Protein AF-A0A497J507-F1 (afdb_monomer_lite)

Secondary structure (DSSP, 8-state):
-HHHHHHHHHHHHHHHHHHHHHHHHHHTTS-HHHHHHHHHHHHHHHHHHHHHHHHHHHTT-HHHHHHHHHHHHHHHHHHHHHHHHHHHHHHHHHHHHHHHHHHHHHHHHHHHHHHHHHHHHHHHHTT--

Foldseek 3Di:
DVLVVLLVLLVVLQVQLVVLQVCLVVQCVDDLVSLVVSLVSLVSSLVSLVSSLVSCVVVVVPVSNVVSVVVNVVSVVSNVVSVVVNVVVVVVVVVVVVVVVVVVVVVVVVVVVVVVVVVVVVVVVVVVD

Radius of gyration: 29.6 Å; chains: 1; bounding box: 69×26×84 Å

Sequence (129 aa):
QEYKKDMKNADSFFSSGKEKYDEALKLTPLNIHYKIKAYVLTLSALRDFEKALTIYRYHHEEEKISQTEECISKAEKTREFLMKEIGIFFLGGSILLLAIALYLTNRLLGWRRDEHEHNLGNELILVED

pLDDT: mean 90.7, std 11.7, range [47.03, 98.44]

Structure (mmCIF, N/CA/C/O backbone):
data_AF-A0A497J507-F1
#
_entry.id   AF-A0A497J507-F1
#
loop_
_atom_site.group_PDB
_atom_site.id
_atom_site.type_symbol
_atom_site.label_atom_id
_atom_site.label_alt_id
_atom_site.label_comp_id
_atom_site.label_asym_id
_atom_site.label_entity_id
_atom_site.label_seq_id
_atom_site.pdbx_PDB_ins_code
_atom_site.Cartn_x
_atom_site.Cartn_y
_atom_site.Cartn_z
_atom_site.occupancy
_atom_site.B_iso_or_equiv
_atom_site.auth_seq_id
_atom_site.auth_comp_id
_atom_site.auth_asym_id
_atom_site.auth_atom_id
_atom_site.pdbx_PDB_model_num
ATOM 1 N N . GLN A 1 1 ? -16.192 10.825 29.000 1.00 71.25 1 GLN A N 1
ATOM 2 C CA . GLN A 1 1 ? -16.461 11.535 27.724 1.00 71.25 1 GLN A CA 1
ATOM 3 C C . GLN A 1 1 ? -15.259 11.462 26.786 1.00 71.25 1 GLN A C 1
ATOM 5 O O . GLN A 1 1 ? -15.464 11.282 25.594 1.00 71.25 1 GLN A O 1
ATOM 10 N N . GLU A 1 2 ? -14.040 11.515 27.325 1.00 83.62 2 GLU A N 1
ATOM 11 C CA . GLU A 1 2 ? -12.770 11.395 26.594 1.00 83.62 2 GLU A CA 1
ATOM 12 C C . GLU A 1 2 ? -12.630 10.084 25.801 1.00 83.62 2 GLU A C 1
ATOM 14 O O . GLU A 1 2 ? -12.518 10.145 24.584 1.00 83.62 2 GLU A O 1
ATOM 19 N N . TYR A 1 3 ? -12.856 8.920 26.428 1.00 88.50 3 TYR A N 1
ATOM 20 C CA . TYR A 1 3 ? -12.869 7.614 25.739 1.00 88.50 3 TYR A CA 1
ATOM 21 C C . TYR A 1 3 ? -13.728 7.591 24.456 1.00 88.50 3 TYR A C 1
ATOM 23 O O . TYR A 1 3 ? -13.279 7.162 23.399 1.00 88.50 3 TYR A O 1
ATOM 31 N N . LYS A 1 4 ? -14.967 8.110 24.509 1.00 90.06 4 LYS A N 1
ATOM 32 C CA . LYS A 1 4 ? -15.868 8.130 23.339 1.00 90.06 4 LYS A CA 1
ATOM 33 C C . LYS A 1 4 ? -15.336 9.014 22.207 1.00 90.06 4 LYS A C 1
ATOM 35 O O . LYS A 1 4 ? -15.580 8.722 21.040 1.00 90.06 4 LYS A O 1
ATOM 40 N N . LYS A 1 5 ? -14.654 10.110 22.547 1.00 91.81 5 LYS A N 1
ATOM 41 C CA . LYS A 1 5 ? -14.042 11.017 21.571 1.00 91.81 5 LYS A CA 1
ATOM 42 C C . LYS A 1 5 ? -12.821 10.359 20.927 1.00 91.81 5 LYS A C 1
ATOM 44 O O . LYS A 1 5 ? -12.703 10.398 19.707 1.00 91.81 5 LYS A O 1
ATOM 49 N N . ASP A 1 6 ? -11.976 9.721 21.727 1.00 92.44 6 ASP A N 1
ATOM 50 C CA . ASP A 1 6 ? -10.787 9.015 21.250 1.00 92.44 6 ASP A CA 1
ATOM 51 C C . ASP A 1 6 ? -11.152 7.849 20.339 1.00 92.44 6 ASP A C 1
ATOM 53 O O . ASP A 1 6 ? -10.604 7.744 19.246 1.00 92.44 6 ASP A O 1
ATOM 57 N N . MET A 1 7 ? -12.142 7.039 20.726 1.00 95.75 7 MET A N 1
ATOM 58 C CA . MET A 1 7 ? -12.632 5.949 19.881 1.00 95.75 7 MET A CA 1
ATOM 59 C C . MET A 1 7 ? -13.187 6.452 18.555 1.00 95.75 7 MET A C 1
ATOM 61 O O . MET A 1 7 ? -12.830 5.925 17.508 1.00 95.75 7 MET A O 1
ATOM 65 N N . LYS A 1 8 ? -13.975 7.533 18.566 1.00 95.75 8 LYS A N 1
ATOM 66 C CA . LYS A 1 8 ? -14.464 8.141 17.324 1.00 95.75 8 LYS A CA 1
ATOM 67 C C . LYS A 1 8 ? -13.314 8.615 16.427 1.00 95.75 8 LYS A C 1
ATOM 69 O O . LYS A 1 8 ? -13.388 8.470 15.208 1.00 95.75 8 LYS A O 1
ATOM 74 N N . ASN A 1 9 ? -12.258 9.180 17.012 1.00 95.88 9 ASN A N 1
ATOM 75 C CA . ASN A 1 9 ? -11.077 9.603 16.263 1.00 95.88 9 ASN A CA 1
ATOM 76 C C . ASN A 1 9 ? -10.313 8.400 15.693 1.00 95.88 9 ASN A C 1
ATOM 78 O O . ASN A 1 9 ? -9.925 8.430 14.529 1.00 95.88 9 ASN A O 1
ATOM 82 N N . ALA A 1 10 ? -10.129 7.341 16.482 1.00 96.31 10 ALA A N 1
ATOM 83 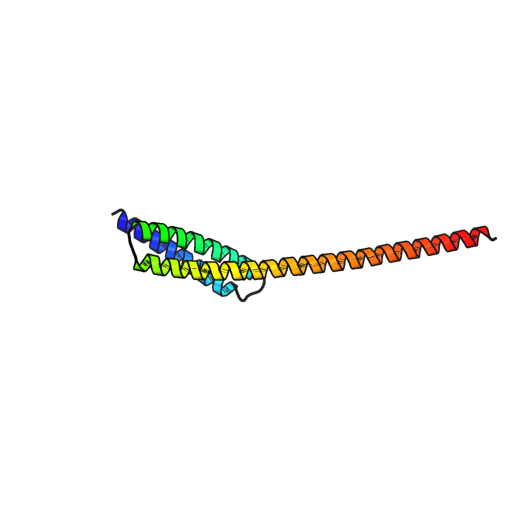C CA . ALA A 1 10 ? -9.458 6.117 16.057 1.00 96.31 10 ALA A CA 1
ATOM 84 C C . ALA A 1 10 ? -10.213 5.420 14.918 1.00 96.31 10 ALA A C 1
ATOM 86 O O . ALA A 1 10 ? -9.614 5.125 13.886 1.00 96.31 10 ALA A O 1
ATOM 87 N N . ASP A 1 11 ? -11.534 5.275 15.048 1.00 97.56 11 ASP A N 1
ATOM 88 C CA . ASP A 1 11 ? -12.402 4.705 14.012 1.00 97.56 11 ASP A CA 1
ATOM 89 C C . ASP A 1 11 ? -12.360 5.554 12.729 1.00 97.56 11 ASP A C 1
ATOM 91 O O . ASP A 1 11 ? -12.340 5.023 11.614 1.00 97.56 11 ASP A O 1
ATOM 95 N N . SER A 1 12 ? -12.286 6.884 12.869 1.00 98.06 12 SER A N 1
ATOM 96 C CA . SER A 1 12 ? -12.124 7.804 11.739 1.00 98.06 12 SER A CA 1
ATOM 97 C C . SER A 1 12 ? -10.771 7.636 11.048 1.00 98.06 12 SER A C 1
ATOM 99 O O . SER A 1 12 ? -10.723 7.623 9.817 1.00 98.06 12 SER A O 1
ATOM 101 N N . PHE A 1 13 ? -9.674 7.515 11.802 1.00 98.00 13 PHE A N 1
ATOM 102 C CA . PHE A 1 13 ? -8.351 7.264 11.230 1.00 98.00 13 PHE A CA 1
ATOM 103 C C . PHE A 1 13 ? -8.302 5.904 10.538 1.00 98.00 13 PHE A C 1
ATOM 105 O O . PHE A 1 13 ? -7.857 5.825 9.396 1.00 98.00 13 PHE A O 1
ATOM 112 N N . PHE A 1 14 ? -8.834 4.861 11.172 1.00 98.19 14 PHE A N 1
ATOM 113 C CA . PHE A 1 14 ? -8.894 3.523 10.597 1.00 98.19 14 PHE A CA 1
ATOM 114 C C . PHE A 1 14 ? -9.683 3.507 9.282 1.00 98.19 14 PHE A C 1
ATOM 116 O O . PHE A 1 14 ? -9.190 3.022 8.265 1.00 98.19 14 PHE A O 1
ATOM 123 N N . SER A 1 15 ? -10.875 4.108 9.271 1.00 98.12 15 SER A N 1
ATOM 124 C CA . SER A 1 15 ? -11.714 4.192 8.069 1.00 98.12 15 SER A CA 1
ATOM 125 C C . SER A 1 15 ? -11.025 4.979 6.953 1.00 98.12 15 SER A C 1
ATOM 127 O O . SER A 1 15 ? -11.012 4.542 5.803 1.00 98.12 15 SER A O 1
ATOM 129 N N . SER A 1 16 ? -10.389 6.104 7.294 1.00 98.12 16 SER A N 1
ATOM 130 C CA . SER A 1 16 ? -9.658 6.925 6.325 1.00 98.12 16 SER A CA 1
ATOM 131 C C . SER A 1 16 ? -8.405 6.229 5.784 1.00 98.12 16 SER A C 1
ATOM 133 O O . SER A 1 16 ? -8.057 6.417 4.617 1.00 98.12 16 SER A O 1
ATOM 135 N N . GLY A 1 17 ? -7.718 5.429 6.604 1.00 97.62 17 GLY A N 1
ATOM 136 C CA . GLY A 1 17 ? -6.602 4.594 6.168 1.00 97.62 17 GLY A CA 1
ATOM 137 C C . GLY A 1 17 ? -7.066 3.499 5.210 1.00 97.62 17 GLY A C 1
ATOM 138 O O . GLY A 1 17 ? -6.479 3.317 4.144 1.00 97.62 17 GLY A O 1
ATOM 139 N N . LYS A 1 18 ? -8.182 2.839 5.536 1.00 98.25 18 LYS A N 1
ATOM 140 C CA . LYS A 1 18 ? -8.781 1.788 4.709 1.00 98.25 18 LYS A CA 1
ATOM 141 C C . LYS A 1 18 ? -9.210 2.300 3.338 1.00 98.25 18 LYS A C 1
ATOM 143 O O . LYS A 1 18 ? -8.843 1.696 2.341 1.00 98.25 18 LYS A O 1
ATOM 148 N N . GLU A 1 19 ? -9.890 3.442 3.272 1.00 98.38 19 GLU A N 1
ATOM 149 C CA . GLU A 1 19 ? -10.301 4.051 2.001 1.00 98.38 19 GLU A CA 1
ATOM 150 C C . GLU A 1 19 ? -9.101 4.338 1.083 1.00 98.38 19 GLU A C 1
ATOM 152 O O . GLU A 1 19 ? -9.112 3.975 -0.096 1.00 98.38 19 GLU A O 1
ATOM 157 N N . LYS A 1 20 ? -8.026 4.924 1.631 1.00 98.25 20 LYS A N 1
ATOM 158 C CA . LYS A 1 20 ? -6.795 5.194 0.869 1.00 98.25 20 LYS A CA 1
ATOM 159 C C . LYS A 1 20 ? -6.112 3.912 0.412 1.00 98.25 20 LYS A C 1
ATOM 161 O O . LYS A 1 20 ? -5.601 3.859 -0.705 1.00 98.25 20 LYS A O 1
ATOM 166 N N . TYR A 1 21 ? -6.084 2.891 1.266 1.00 98.38 21 TYR A N 1
ATOM 167 C CA . TYR A 1 21 ? -5.493 1.605 0.919 1.00 98.38 21 TYR A CA 1
ATOM 168 C C . TYR A 1 21 ? -6.301 0.884 -0.167 1.00 98.38 21 TYR A C 1
ATOM 170 O O . TYR A 1 21 ? -5.724 0.395 -1.137 1.00 98.38 21 TYR A O 1
ATOM 178 N N . ASP A 1 22 ? -7.629 0.904 -0.081 1.00 98.12 22 ASP A N 1
ATOM 179 C CA . ASP A 1 22 ? -8.514 0.343 -1.102 1.00 98.12 22 ASP A CA 1
ATOM 180 C C . ASP A 1 22 ? -8.364 1.086 -2.444 1.00 98.12 22 ASP A C 1
ATOM 182 O O . ASP A 1 22 ? -8.360 0.457 -3.507 1.00 98.12 22 ASP A O 1
ATOM 186 N N . GLU A 1 23 ? -8.187 2.414 -2.429 1.00 97.31 23 GLU A N 1
ATOM 187 C CA . GLU A 1 23 ? -7.831 3.174 -3.637 1.00 97.31 23 GLU A CA 1
ATOM 188 C C . GLU A 1 23 ? -6.456 2.745 -4.177 1.00 97.31 23 GLU A C 1
ATOM 190 O O . GLU A 1 23 ? -6.316 2.500 -5.377 1.00 97.31 23 GLU A O 1
ATOM 195 N N . ALA A 1 24 ? -5.450 2.578 -3.314 1.00 97.25 24 ALA A N 1
ATOM 196 C CA . ALA A 1 24 ? -4.120 2.127 -3.721 1.00 97.25 24 ALA A CA 1
ATOM 197 C C . ALA A 1 24 ? -4.149 0.742 -4.393 1.00 97.25 24 ALA A C 1
ATOM 199 O O . ALA A 1 24 ? -3.504 0.539 -5.427 1.00 97.25 24 ALA A O 1
ATOM 200 N N . LEU A 1 25 ? -4.935 -0.198 -3.862 1.00 97.19 25 LEU A N 1
ATOM 201 C CA . LEU A 1 25 ? -5.087 -1.540 -4.430 1.00 97.19 25 LEU A CA 1
ATOM 202 C C . LEU A 1 25 ? -5.690 -1.509 -5.841 1.00 97.19 25 LEU A C 1
ATOM 204 O O . LEU A 1 25 ? -5.222 -2.237 -6.716 1.00 97.19 25 LEU A O 1
ATOM 208 N N . LYS A 1 26 ? -6.652 -0.616 -6.106 1.00 97.31 26 LYS A N 1
ATOM 209 C CA . LYS A 1 26 ? -7.224 -0.425 -7.456 1.00 97.31 26 LYS A CA 1
ATOM 210 C C . LYS A 1 26 ? -6.201 0.110 -8.457 1.00 97.31 26 LYS A C 1
ATOM 212 O O . LYS A 1 26 ? -6.289 -0.188 -9.645 1.00 97.31 26 LYS A O 1
ATOM 217 N N . LEU A 1 27 ? -5.238 0.901 -7.986 1.00 93.81 27 LEU A N 1
ATOM 218 C CA . LEU A 1 27 ? -4.201 1.514 -8.820 1.00 93.81 27 LEU A CA 1
ATOM 219 C C . LEU A 1 27 ? -2.963 0.624 -9.013 1.00 93.81 27 LEU A C 1
ATOM 221 O O . LEU A 1 27 ? -2.237 0.795 -9.989 1.00 93.81 27 LEU A O 1
ATOM 225 N N . THR A 1 28 ? -2.735 -0.339 -8.118 1.00 90.50 28 THR A N 1
ATOM 226 C CA . THR A 1 28 ? -1.584 -1.261 -8.139 1.00 90.50 28 THR A CA 1
ATOM 227 C C . THR A 1 28 ? -1.385 -2.012 -9.470 1.00 90.50 28 THR A C 1
ATOM 229 O O . THR A 1 28 ? -0.237 -2.095 -9.917 1.00 90.50 28 THR A O 1
ATOM 232 N N . PRO A 1 29 ? -2.429 -2.544 -10.143 1.00 91.38 29 PRO A N 1
ATOM 233 C CA . PRO A 1 29 ? -2.247 -3.278 -11.400 1.00 91.38 29 PRO A CA 1
ATOM 234 C C . PRO A 1 29 ? -2.042 -2.379 -12.632 1.00 91.38 29 PRO A C 1
ATOM 236 O O . PRO A 1 29 ? -1.856 -2.893 -13.732 1.00 91.38 29 PRO A O 1
ATOM 239 N N . LEU A 1 30 ? -2.100 -1.051 -12.489 1.00 91.81 30 LEU A N 1
ATOM 240 C CA . LEU A 1 30 ? -2.006 -0.115 -13.610 1.00 91.81 30 LEU A CA 1
ATOM 241 C C . LEU A 1 30 ? -0.542 0.216 -13.970 1.00 91.81 30 LEU A C 1
ATOM 243 O O . LEU A 1 30 ? 0.411 -0.372 -13.458 1.00 91.81 30 LEU A O 1
ATOM 247 N N . ASN A 1 31 ? -0.351 1.159 -14.898 1.00 90.94 31 ASN A N 1
ATOM 248 C CA . ASN A 1 31 ? 0.977 1.580 -15.354 1.00 90.94 31 ASN A CA 1
ATOM 249 C C . ASN A 1 31 ? 1.811 2.268 -14.247 1.00 90.94 31 ASN A C 1
ATOM 251 O O . ASN A 1 31 ? 1.322 2.580 -13.159 1.00 90.94 31 ASN A O 1
ATOM 255 N N . ILE A 1 32 ? 3.084 2.548 -14.548 1.00 90.31 32 ILE A N 1
ATOM 256 C CA . ILE A 1 32 ? 4.053 3.084 -13.581 1.00 90.31 32 ILE A CA 1
ATOM 257 C C . ILE A 1 32 ? 3.606 4.388 -12.898 1.00 90.31 32 ILE A C 1
ATOM 259 O O . ILE A 1 32 ? 3.824 4.553 -11.700 1.00 90.31 32 ILE A O 1
ATOM 263 N N . HIS A 1 33 ? 2.929 5.288 -13.618 1.00 90.62 33 HIS A N 1
ATOM 264 C CA . HIS A 1 33 ? 2.433 6.544 -13.051 1.00 90.62 33 HIS A CA 1
ATOM 265 C C . HIS A 1 33 ? 1.418 6.278 -11.928 1.00 90.62 33 HIS A C 1
ATOM 267 O O . HIS A 1 33 ? 1.521 6.836 -10.834 1.00 90.62 33 HIS A O 1
ATOM 273 N N . 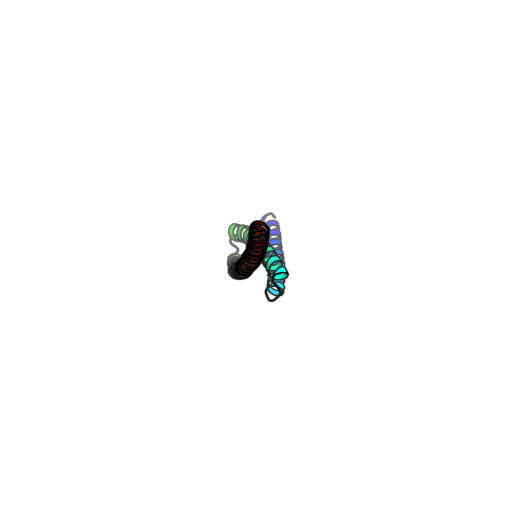TYR A 1 34 ? 0.482 5.358 -12.164 1.00 93.81 34 TYR A N 1
ATOM 274 C CA . TYR A 1 34 ? -0.500 4.954 -11.161 1.00 93.81 34 TYR A CA 1
ATOM 275 C C . TYR A 1 34 ? 0.110 4.122 -10.033 1.00 93.81 34 TYR A C 1
ATOM 277 O O . TYR A 1 34 ? -0.316 4.279 -8.892 1.00 93.81 34 TYR A O 1
ATOM 285 N N . LYS A 1 35 ? 1.143 3.313 -10.300 1.00 94.25 35 LYS A N 1
ATOM 286 C CA . LYS A 1 35 ? 1.892 2.600 -9.250 1.00 94.25 35 LYS A CA 1
ATOM 287 C C . LYS A 1 35 ? 2.574 3.562 -8.274 1.00 94.25 35 LYS A C 1
ATOM 289 O O . LYS A 1 35 ? 2.535 3.330 -7.069 1.00 94.25 35 LYS A O 1
ATOM 294 N N . ILE A 1 36 ? 3.125 4.680 -8.758 1.00 94.94 36 ILE A N 1
ATOM 295 C CA . ILE A 1 36 ? 3.672 5.737 -7.889 1.00 94.94 36 ILE A CA 1
ATOM 296 C C . ILE A 1 36 ? 2.556 6.360 -7.036 1.00 94.94 36 ILE A C 1
ATOM 298 O O . ILE A 1 36 ? 2.724 6.519 -5.826 1.00 94.94 36 ILE A O 1
ATOM 302 N N . LYS A 1 37 ? 1.386 6.653 -7.626 1.00 96.69 37 LYS A N 1
ATOM 303 C CA . LYS A 1 37 ? 0.226 7.151 -6.863 1.00 96.69 37 LYS A CA 1
ATOM 304 C C . LYS A 1 37 ? -0.236 6.137 -5.805 1.00 96.69 37 LYS A C 1
ATOM 306 O O . LYS A 1 37 ? -0.466 6.520 -4.660 1.00 96.69 37 LYS A O 1
ATOM 311 N N . ALA A 1 38 ? -0.315 4.853 -6.158 1.00 97.25 38 ALA A N 1
ATOM 312 C CA . ALA A 1 38 ? -0.651 3.765 -5.242 1.00 97.25 38 ALA A CA 1
ATOM 313 C C . ALA A 1 38 ? 0.338 3.683 -4.070 1.00 97.25 38 ALA A C 1
ATOM 315 O O . ALA A 1 38 ? -0.072 3.510 -2.923 1.00 97.25 38 ALA A O 1
ATOM 316 N N . TYR A 1 39 ? 1.633 3.872 -4.335 1.00 97.31 39 TYR A N 1
ATOM 317 C CA . TYR A 1 39 ? 2.672 3.866 -3.306 1.00 97.31 39 TYR A CA 1
ATOM 318 C C . TYR A 1 39 ? 2.468 5.002 -2.294 1.00 97.31 39 TYR A C 1
ATOM 320 O O . TYR A 1 39 ? 2.464 4.767 -1.085 1.00 97.31 39 TYR A O 1
ATOM 328 N N . VAL A 1 40 ? 2.209 6.222 -2.776 1.00 97.62 40 VAL A N 1
ATOM 329 C CA . VAL A 1 40 ? 1.936 7.387 -1.915 1.00 97.62 40 VAL A CA 1
ATOM 330 C C . VAL A 1 40 ? 0.660 7.193 -1.089 1.00 97.62 40 VAL A C 1
ATOM 332 O O . VAL A 1 40 ? 0.652 7.486 0.108 1.00 97.62 40 VAL A O 1
ATOM 335 N N . LEU A 1 41 ? -0.407 6.665 -1.694 1.00 97.94 41 LEU A N 1
ATOM 336 C CA . LEU A 1 41 ? -1.648 6.350 -0.980 1.00 97.94 41 LEU A CA 1
ATOM 337 C C . LEU A 1 41 ? -1.433 5.284 0.100 1.00 97.94 41 LEU A C 1
ATOM 339 O O . LEU A 1 41 ? -1.936 5.441 1.209 1.00 97.94 41 LEU A O 1
ATOM 343 N N . THR A 1 42 ? -0.629 4.256 -0.184 1.00 98.25 42 THR A N 1
ATOM 344 C CA . THR A 1 42 ? -0.290 3.199 0.784 1.00 98.25 42 THR A CA 1
ATOM 345 C C . THR A 1 42 ? 0.485 3.759 1.981 1.00 98.25 42 THR A C 1
ATOM 347 O O . THR A 1 42 ? 0.170 3.429 3.120 1.00 98.25 42 THR A O 1
ATOM 350 N N . LEU A 1 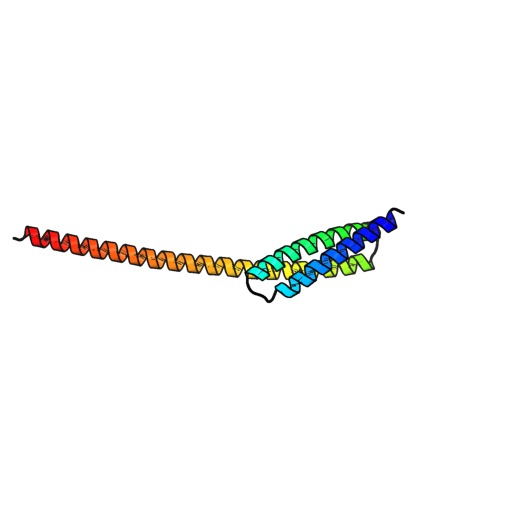43 ? 1.446 4.667 1.759 1.00 98.06 43 LEU A N 1
ATOM 351 C CA . LEU A 1 43 ? 2.142 5.372 2.848 1.00 98.06 43 LEU A CA 1
ATOM 352 C C . LEU A 1 43 ? 1.184 6.221 3.693 1.00 98.06 43 LEU A C 1
ATOM 354 O O . LEU A 1 43 ? 1.286 6.256 4.919 1.00 98.06 43 LEU A O 1
ATOM 358 N N . SER A 1 44 ? 0.247 6.909 3.038 1.00 98.12 44 SER A N 1
ATOM 359 C CA . SER A 1 44 ? -0.769 7.708 3.724 1.00 98.12 44 SER A CA 1
ATOM 360 C C . SER A 1 44 ? -1.691 6.835 4.581 1.00 98.12 44 SER A C 1
ATOM 362 O O . SER A 1 44 ? -1.969 7.187 5.726 1.00 98.12 44 SER A O 1
ATOM 364 N N . ALA A 1 45 ? -2.102 5.677 4.054 1.00 98.31 45 ALA A N 1
ATOM 365 C CA . ALA A 1 45 ? -2.911 4.694 4.763 1.00 98.31 45 ALA A CA 1
ATOM 366 C C . ALA A 1 45 ? -2.192 4.126 5.993 1.00 98.31 45 ALA A C 1
ATOM 368 O O . ALA A 1 45 ? -2.775 4.117 7.073 1.00 98.31 45 ALA A O 1
ATOM 369 N N . LEU A 1 46 ? -0.920 3.730 5.854 1.00 98.44 46 LEU A N 1
ATOM 370 C CA . LEU A 1 46 ? -0.094 3.236 6.965 1.00 98.44 46 LEU A CA 1
ATOM 371 C C . LEU A 1 46 ? -0.042 4.235 8.122 1.00 98.44 46 LEU A C 1
ATOM 373 O O . LEU A 1 46 ? -0.324 3.872 9.259 1.00 98.44 46 LEU A O 1
ATOM 377 N N . ARG A 1 47 ? 0.211 5.513 7.824 1.00 98.38 47 ARG A N 1
ATOM 378 C CA . ARG A 1 47 ? 0.232 6.574 8.839 1.00 98.38 47 ARG A CA 1
ATOM 379 C C . ARG A 1 47 ? -1.101 6.706 9.580 1.00 98.38 47 ARG A C 1
ATOM 381 O O . ARG A 1 47 ? -1.120 6.997 10.775 1.00 98.38 47 ARG A O 1
ATOM 388 N N . ASP A 1 48 ? -2.221 6.559 8.879 1.00 98.06 48 ASP A N 1
ATOM 389 C CA . ASP A 1 48 ? -3.540 6.653 9.506 1.00 98.06 48 ASP A CA 1
ATOM 390 C C . ASP A 1 48 ? -3.856 5.393 10.333 1.00 98.06 48 ASP A C 1
ATOM 392 O O . ASP A 1 48 ? -4.386 5.512 11.439 1.00 98.06 48 ASP A O 1
ATOM 396 N N . PHE A 1 49 ? -3.440 4.205 9.881 1.00 98.44 49 PHE A N 1
ATOM 397 C CA . PHE A 1 49 ? -3.528 2.982 10.682 1.00 98.44 49 PHE A CA 1
ATOM 398 C C . PHE A 1 49 ? -2.673 3.047 11.950 1.00 98.44 49 PHE A C 1
ATOM 400 O O . PHE A 1 49 ? -3.159 2.680 13.012 1.00 98.44 49 PHE A O 1
ATOM 407 N N . GLU A 1 50 ? -1.448 3.569 11.888 1.00 97.94 50 GLU A N 1
ATOM 408 C CA . GLU A 1 50 ? -0.584 3.746 13.066 1.00 97.94 50 GLU A CA 1
ATOM 409 C C . GLU A 1 50 ? -1.215 4.678 14.112 1.00 97.94 50 GLU A C 1
ATOM 411 O O . GLU A 1 50 ? -1.163 4.408 15.318 1.00 97.94 50 GLU A O 1
ATOM 416 N N . LYS A 1 51 ? -1.868 5.759 13.664 1.00 97.88 51 LYS A N 1
ATOM 417 C CA . LYS A 1 51 ? -2.614 6.664 14.552 1.00 97.88 51 LYS A CA 1
ATOM 418 C C . LYS A 1 51 ? -3.797 5.963 15.211 1.00 97.88 51 LYS A C 1
ATOM 420 O O . LYS A 1 51 ? -3.981 6.108 16.417 1.00 97.88 51 LYS A O 1
ATOM 425 N N . ALA A 1 52 ? -4.578 5.204 14.440 1.00 97.88 52 ALA A N 1
ATOM 426 C CA . ALA A 1 52 ? -5.688 4.421 14.977 1.00 97.88 52 ALA A CA 1
ATOM 427 C C . ALA A 1 52 ? -5.189 3.379 15.992 1.00 97.88 52 ALA A C 1
ATOM 429 O O . ALA A 1 52 ? -5.684 3.328 17.116 1.00 97.88 52 ALA A O 1
ATOM 430 N N . LEU A 1 53 ? -4.141 2.630 15.635 1.00 98.06 53 LEU A N 1
ATOM 431 C CA . LEU A 1 53 ? -3.519 1.601 16.466 1.00 98.06 53 LEU A CA 1
ATOM 432 C C . LEU A 1 53 ? -3.025 2.158 17.802 1.00 98.06 53 LEU A C 1
ATOM 434 O O . LEU A 1 53 ? -3.229 1.534 18.839 1.00 98.06 53 LEU A O 1
ATOM 438 N N . THR A 1 54 ? -2.403 3.339 17.790 1.00 97.69 54 THR A N 1
ATOM 439 C CA . THR A 1 54 ? -1.924 4.005 19.011 1.00 97.69 54 THR A CA 1
ATOM 440 C C . THR A 1 54 ? -3.069 4.248 19.992 1.00 97.69 54 THR A C 1
ATOM 442 O O . THR A 1 54 ? -2.936 3.975 21.184 1.00 97.69 54 THR A O 1
ATOM 445 N N . ILE A 1 55 ? -4.216 4.709 19.490 1.00 96.50 55 ILE A N 1
ATOM 446 C CA . ILE A 1 55 ? -5.388 4.989 20.322 1.00 96.50 55 ILE A CA 1
ATOM 447 C C . ILE A 1 55 ? -6.054 3.684 20.787 1.00 96.50 55 ILE A C 1
ATOM 449 O O . ILE A 1 55 ? -6.420 3.577 21.956 1.00 96.50 55 ILE A O 1
ATOM 453 N N . TYR A 1 56 ? -6.180 2.677 19.917 1.00 97.44 56 TYR A N 1
ATOM 454 C CA . TYR A 1 56 ? -6.736 1.373 20.300 1.00 97.44 56 TYR A CA 1
ATOM 455 C C . TYR A 1 56 ? -5.896 0.670 21.368 1.00 97.44 56 TYR A C 1
ATOM 457 O O . TYR A 1 56 ? -6.457 0.120 22.311 1.00 97.44 56 TYR A O 1
ATOM 465 N N . ARG A 1 57 ? -4.561 0.746 21.273 1.00 96.12 57 ARG A N 1
ATOM 466 C CA . ARG A 1 57 ? -3.638 0.219 22.291 1.00 96.12 57 ARG A CA 1
ATOM 467 C C . ARG A 1 57 ? -3.777 0.936 23.626 1.00 96.12 57 ARG A C 1
ATOM 469 O O . ARG A 1 57 ? -3.781 0.278 24.658 1.00 96.12 57 ARG A O 1
ATOM 476 N N . TYR A 1 58 ? -3.916 2.261 23.607 1.00 96.06 58 TYR A N 1
ATOM 477 C CA . TYR A 1 58 ? -4.106 3.047 24.828 1.00 96.06 58 TYR A CA 1
ATOM 478 C C . TYR A 1 58 ? -5.383 2.653 25.588 1.00 96.06 58 TYR A C 1
ATOM 480 O O . TYR A 1 58 ? -5.397 2.664 26.815 1.00 96.06 58 TYR A O 1
ATOM 488 N N . HIS A 1 59 ? -6.432 2.263 24.862 1.00 94.94 59 HIS A N 1
ATOM 489 C CA . HIS A 1 59 ? -7.719 1.861 25.434 1.00 94.94 59 HIS A CA 1
ATOM 490 C C . HIS A 1 59 ? -7.929 0.334 25.504 1.00 94.94 59 HIS A C 1
ATOM 492 O O . HIS A 1 59 ? -9.020 -0.100 25.857 1.00 94.94 59 HIS A O 1
ATOM 498 N N . HIS A 1 60 ? -6.901 -0.476 25.216 1.00 93.81 60 HIS A N 1
ATOM 499 C CA . HIS A 1 60 ? -6.934 -1.950 25.270 1.00 93.81 60 HIS A CA 1
ATOM 500 C C . HIS A 1 60 ? -8.037 -2.615 24.416 1.00 93.81 60 HIS A C 1
ATOM 502 O O . HIS A 1 60 ? -8.639 -3.616 24.803 1.00 93.81 60 HIS A O 1
ATOM 508 N N . GLU A 1 61 ? -8.299 -2.072 23.225 1.00 94.38 61 GLU A N 1
ATOM 509 C CA . GLU A 1 61 ? -9.296 -2.593 22.277 1.00 94.38 61 GLU A CA 1
ATOM 510 C C . GLU A 1 61 ? -8.725 -3.754 21.435 1.00 94.38 61 GLU A C 1
ATOM 512 O O . GLU A 1 61 ? -8.486 -3.604 20.236 1.00 94.38 61 GLU A O 1
ATOM 517 N N . GLU A 1 62 ? -8.479 -4.911 22.059 1.00 95.50 62 GLU A N 1
ATOM 518 C CA . GLU A 1 62 ? -7.749 -6.062 21.478 1.00 95.50 62 GLU A CA 1
ATOM 519 C C . GLU A 1 62 ? -8.225 -6.487 20.076 1.00 95.50 62 GLU A C 1
ATOM 521 O O . GLU A 1 62 ? -7.413 -6.707 19.174 1.00 95.50 62 GLU A O 1
ATOM 526 N N . GLU A 1 63 ? -9.540 -6.546 19.845 1.00 95.88 63 GLU A N 1
ATOM 527 C CA . GLU A 1 63 ? -10.086 -6.909 18.531 1.00 95.88 63 GLU A CA 1
ATOM 528 C C . GLU A 1 63 ? -9.699 -5.879 17.456 1.00 95.88 63 GLU A C 1
ATOM 530 O O . GLU A 1 63 ? -9.242 -6.238 16.367 1.00 95.88 63 GLU A O 1
ATOM 535 N N . LYS A 1 64 ? -9.820 -4.584 17.771 1.00 96.00 64 LYS A N 1
ATOM 536 C CA . LYS A 1 64 ? -9.482 -3.495 16.845 1.00 96.00 64 LYS A CA 1
ATOM 537 C C . LYS A 1 64 ? -7.977 -3.384 16.621 1.00 96.00 64 LYS A C 1
ATOM 539 O O . LYS A 1 64 ? -7.553 -3.053 15.512 1.00 96.00 64 LYS A O 1
ATOM 544 N N . ILE A 1 65 ? -7.171 -3.673 17.646 1.00 97.62 65 ILE A N 1
ATOM 545 C CA . ILE A 1 65 ? -5.708 -3.761 17.545 1.00 97.62 65 ILE A CA 1
ATOM 546 C C . ILE A 1 65 ? -5.343 -4.833 16.519 1.00 97.62 65 ILE A C 1
ATOM 548 O O . ILE A 1 65 ? -4.684 -4.513 15.531 1.00 97.62 65 ILE A O 1
ATOM 552 N N . SER A 1 66 ? -5.848 -6.058 16.691 1.00 97.88 66 SER A N 1
ATOM 553 C CA . SER A 1 66 ? -5.559 -7.178 15.788 1.00 97.88 66 SER A CA 1
ATOM 554 C C . SER A 1 66 ? -5.966 -6.880 14.338 1.00 97.88 66 SER A C 1
ATOM 556 O O . SER A 1 66 ? -5.166 -7.060 13.418 1.00 97.88 66 SER A O 1
ATOM 558 N N . GLN A 1 67 ? -7.168 -6.328 14.127 1.00 97.44 67 GLN A N 1
ATOM 559 C CA . GLN A 1 67 ? -7.632 -5.925 12.793 1.00 97.44 67 GLN A CA 1
ATOM 560 C C . GLN A 1 67 ? -6.734 -4.848 12.164 1.00 97.44 67 GLN A C 1
ATOM 562 O O . GLN A 1 67 ? -6.430 -4.892 10.970 1.00 97.44 67 GLN A O 1
ATOM 567 N N . THR A 1 68 ? -6.288 -3.874 12.961 1.00 97.44 68 THR A N 1
ATOM 568 C CA . THR A 1 68 ? -5.432 -2.785 12.475 1.00 97.44 68 THR A CA 1
ATOM 569 C C . THR A 1 68 ? -4.034 -3.285 12.125 1.00 97.44 68 THR A C 1
ATOM 571 O O . THR A 1 68 ? -3.497 -2.902 11.086 1.00 97.44 68 THR A O 1
ATOM 574 N N . GLU A 1 69 ? -3.460 -4.177 12.930 1.00 97.94 69 GLU A N 1
ATOM 575 C CA . GLU A 1 69 ? -2.165 -4.807 12.653 1.00 97.94 69 GLU A CA 1
ATOM 576 C C . GLU A 1 69 ? -2.204 -5.667 11.385 1.00 97.94 69 GLU A C 1
ATOM 578 O O . GLU A 1 69 ? -1.273 -5.620 10.577 1.00 97.94 69 GLU A O 1
ATOM 583 N N . GLU A 1 70 ? -3.305 -6.384 11.140 1.00 98.06 70 GLU A N 1
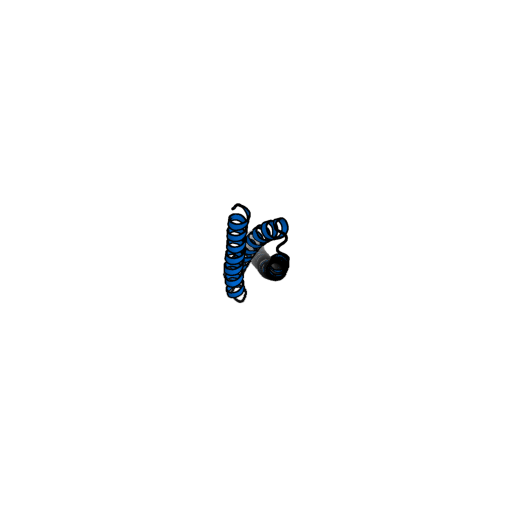ATOM 584 C CA . GLU A 1 70 ? -3.496 -7.119 9.889 1.00 98.06 70 GLU A CA 1
ATOM 585 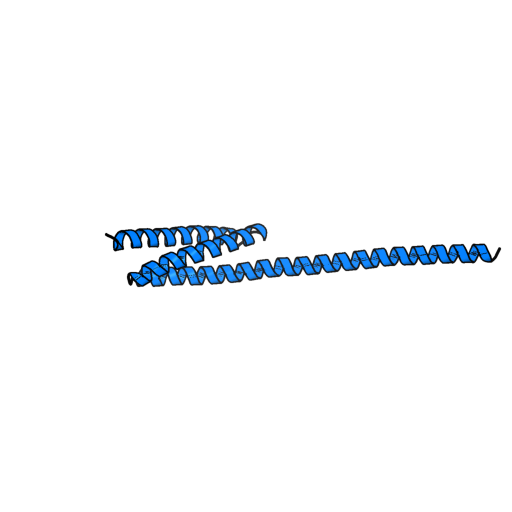C C . GLU A 1 70 ? -3.514 -6.170 8.676 1.00 98.06 70 GLU A C 1
ATOM 587 O O . GLU A 1 70 ? -2.849 -6.429 7.665 1.00 98.06 70 GLU A O 1
ATOM 592 N N . CYS A 1 71 ? -4.238 -5.049 8.771 1.00 97.62 71 CYS A N 1
ATOM 593 C CA . CYS A 1 71 ? -4.262 -4.024 7.726 1.00 97.62 71 CYS A CA 1
ATOM 594 C C . CYS A 1 71 ? -2.878 -3.405 7.486 1.00 97.62 71 CYS A C 1
ATOM 596 O O . CYS A 1 71 ? -2.487 -3.249 6.328 1.00 97.62 71 CYS A O 1
ATOM 598 N N . ILE A 1 72 ? -2.123 -3.106 8.548 1.00 98.31 72 ILE A N 1
ATOM 599 C CA . ILE A 1 72 ? -0.746 -2.599 8.451 1.00 98.31 72 ILE A CA 1
ATOM 600 C C . ILE A 1 72 ? 0.139 -3.617 7.734 1.00 98.31 72 ILE A C 1
ATOM 602 O O . ILE A 1 72 ? 0.768 -3.266 6.740 1.00 98.31 72 ILE A O 1
ATOM 606 N N . SER A 1 73 ? 0.116 -4.887 8.147 1.00 98.25 73 SER A N 1
ATOM 607 C CA . SER A 1 73 ? 0.933 -5.936 7.524 1.00 98.25 73 SER A CA 1
ATOM 608 C C . SER A 1 73 ? 0.640 -6.091 6.026 1.00 98.25 73 SER A C 1
ATOM 610 O O . SER A 1 73 ? 1.555 -6.237 5.210 1.00 98.25 73 SER A O 1
ATOM 612 N N . LYS A 1 74 ? -0.638 -6.031 5.627 1.00 98.00 74 LYS A N 1
ATOM 613 C CA . LYS A 1 74 ? -1.029 -6.055 4.208 1.00 98.00 74 LYS A CA 1
ATOM 614 C C . LYS A 1 74 ? -0.521 -4.817 3.466 1.00 98.00 74 LYS A C 1
ATOM 616 O O . LYS A 1 74 ? 0.062 -4.952 2.390 1.00 98.00 74 LYS A O 1
ATOM 621 N N . ALA A 1 75 ? -0.691 -3.631 4.047 1.00 97.69 75 ALA A N 1
ATOM 622 C CA . ALA A 1 75 ? -0.242 -2.380 3.448 1.00 97.69 75 ALA A CA 1
ATOM 623 C C . ALA A 1 75 ? 1.289 -2.301 3.312 1.00 97.69 75 ALA A C 1
ATOM 625 O O . ALA A 1 75 ? 1.781 -1.849 2.278 1.00 97.69 75 ALA A O 1
ATOM 626 N N . GLU A 1 76 ? 2.055 -2.808 4.279 1.00 98.00 76 GLU A N 1
ATOM 627 C CA . GLU A 1 76 ? 3.518 -2.900 4.199 1.00 98.00 76 GLU A CA 1
ATOM 628 C C . GLU A 1 76 ? 3.973 -3.792 3.044 1.00 98.00 76 GLU A C 1
ATOM 630 O O . GLU A 1 76 ? 4.807 -3.371 2.239 1.00 98.00 76 GLU A O 1
ATOM 635 N N . LYS A 1 77 ? 3.367 -4.975 2.890 1.00 97.88 77 LYS A N 1
ATOM 636 C CA . LYS A 1 77 ? 3.657 -5.877 1.764 1.00 97.88 77 LYS A CA 1
ATOM 637 C C . LYS A 1 77 ? 3.355 -5.218 0.420 1.00 97.88 77 LYS A C 1
ATOM 639 O O . LYS A 1 77 ? 4.151 -5.313 -0.514 1.00 97.88 77 LYS A O 1
ATOM 644 N N . THR A 1 78 ? 2.224 -4.516 0.310 1.00 97.06 78 THR A N 1
ATOM 645 C CA . THR A 1 78 ? 1.879 -3.757 -0.902 1.00 97.06 78 THR A CA 1
ATOM 646 C C . THR A 1 78 ? 2.891 -2.643 -1.173 1.00 97.06 78 THR A C 1
ATOM 648 O O . THR A 1 78 ? 3.319 -2.467 -2.314 1.00 97.06 78 THR A O 1
ATOM 651 N N . ARG A 1 79 ? 3.316 -1.913 -0.136 1.00 97.38 79 ARG A N 1
ATOM 652 C CA . ARG A 1 79 ? 4.327 -0.855 -0.241 1.00 97.38 79 ARG A CA 1
ATOM 653 C C . ARG A 1 79 ? 5.659 -1.403 -0.751 1.00 97.38 79 ARG A C 1
ATOM 655 O O . ARG A 1 79 ? 6.230 -0.822 -1.669 1.00 97.38 79 ARG A O 1
ATOM 662 N N . GLU A 1 80 ? 6.142 -2.503 -0.178 1.00 97.06 80 GLU A N 1
ATOM 663 C CA . GLU A 1 80 ? 7.393 -3.154 -0.590 1.00 97.06 80 GLU A CA 1
ATOM 664 C C . GLU A 1 80 ? 7.335 -3.629 -2.041 1.00 97.06 80 GLU A C 1
ATOM 666 O O . GLU A 1 80 ? 8.256 -3.375 -2.821 1.00 97.06 80 GLU A O 1
ATOM 671 N N . PHE A 1 81 ? 6.220 -4.253 -2.429 1.00 95.44 81 PHE A N 1
ATOM 672 C CA . PHE A 1 81 ? 5.977 -4.663 -3.807 1.00 95.44 81 PHE A CA 1
ATOM 673 C C . PHE A 1 81 ? 6.038 -3.471 -4.776 1.00 95.44 81 PHE A C 1
ATOM 675 O O . PHE A 1 81 ? 6.780 -3.507 -5.759 1.00 95.44 81 PHE A O 1
ATOM 682 N N . LEU A 1 82 ? 5.309 -2.391 -4.477 1.00 96.12 82 LEU A N 1
ATOM 683 C CA . LEU A 1 82 ? 5.288 -1.185 -5.308 1.00 96.12 82 LEU A CA 1
ATOM 684 C C . LEU A 1 82 ? 6.665 -0.520 -5.388 1.00 96.12 82 LEU A C 1
ATOM 686 O O . LEU A 1 82 ? 7.083 -0.116 -6.470 1.00 96.12 82 LEU A O 1
ATOM 690 N N . MET A 1 83 ? 7.395 -0.440 -4.273 1.00 95.62 83 MET A N 1
ATOM 691 C CA . MET A 1 83 ? 8.743 0.127 -4.241 1.00 95.62 83 MET A CA 1
ATOM 692 C C . MET A 1 83 ? 9.705 -0.657 -5.137 1.00 95.62 83 MET A C 1
ATOM 694 O O . MET A 1 83 ? 10.471 -0.054 -5.890 1.00 95.62 83 MET A O 1
ATOM 698 N N . LYS A 1 84 ? 9.634 -1.993 -5.103 1.00 95.06 84 LYS A N 1
ATOM 699 C CA . LYS A 1 84 ? 10.445 -2.865 -5.959 1.00 95.06 84 LYS A CA 1
ATOM 700 C C . LYS A 1 84 ? 10.131 -2.653 -7.441 1.00 95.06 84 LYS A C 1
ATOM 702 O O . LYS A 1 84 ? 11.048 -2.455 -8.231 1.00 95.06 84 LYS A O 1
ATOM 707 N N . GLU A 1 85 ? 8.853 -2.657 -7.808 1.00 93.31 85 GLU A N 1
ATOM 708 C CA . GLU A 1 85 ? 8.397 -2.434 -9.187 1.00 93.31 85 GLU A CA 1
ATOM 709 C C . GLU A 1 85 ? 8.838 -1.068 -9.727 1.00 93.31 85 GLU A C 1
ATOM 711 O O . GLU A 1 85 ? 9.364 -0.965 -10.837 1.00 93.31 85 GLU A O 1
ATOM 716 N N . ILE A 1 86 ? 8.669 -0.018 -8.919 1.00 93.62 86 ILE A N 1
ATOM 717 C CA . ILE A 1 86 ? 9.100 1.335 -9.274 1.00 93.62 86 ILE A CA 1
ATOM 718 C C . ILE A 1 86 ? 10.622 1.376 -9.444 1.00 93.62 86 ILE A C 1
ATOM 720 O O . ILE A 1 86 ? 11.113 1.891 -10.448 1.00 93.62 86 ILE A O 1
ATOM 724 N N . GLY A 1 87 ? 11.371 0.783 -8.511 1.00 92.12 87 GLY A N 1
ATOM 725 C CA . GLY A 1 87 ? 12.830 0.717 -8.572 1.00 92.12 87 GLY A CA 1
ATOM 726 C C . GLY A 1 87 ? 13.348 0.021 -9.833 1.00 92.12 87 GLY A C 1
ATOM 727 O O . GLY A 1 87 ? 14.248 0.542 -10.490 1.00 92.12 87 GLY A O 1
ATOM 728 N N . ILE A 1 88 ? 12.744 -1.109 -10.219 1.00 92.81 88 ILE A N 1
ATOM 729 C CA . ILE A 1 88 ? 13.099 -1.839 -11.447 1.00 92.81 88 ILE A CA 1
ATOM 730 C C . ILE A 1 88 ? 12.877 -0.966 -12.685 1.00 92.81 88 ILE A C 1
ATOM 732 O O . ILE A 1 88 ? 13.737 -0.929 -13.565 1.00 92.81 88 ILE A O 1
ATOM 736 N N . PHE A 1 89 ? 11.762 -0.233 -12.749 1.00 91.62 89 PHE A N 1
ATOM 737 C CA . PHE A 1 89 ? 11.468 0.640 -13.885 1.00 91.62 89 PHE A CA 1
ATOM 738 C C . PHE A 1 89 ? 12.514 1.755 -14.041 1.00 91.62 89 PHE A C 1
ATOM 740 O O . PHE A 1 89 ? 13.020 1.981 -15.140 1.00 91.62 89 PHE A O 1
ATOM 747 N N . PHE A 1 90 ? 12.885 2.418 -12.941 1.00 91.12 90 PHE A N 1
ATOM 748 C CA . PHE A 1 90 ? 13.911 3.466 -12.964 1.00 91.12 90 PHE A CA 1
ATOM 749 C C . PHE A 1 90 ? 15.302 2.923 -13.309 1.00 91.12 90 PHE A C 1
ATOM 751 O O . PHE A 1 90 ? 16.013 3.544 -14.099 1.00 91.12 90 PHE A O 1
ATOM 758 N N . LEU A 1 91 ? 15.679 1.763 -12.764 1.00 94.19 91 LEU A N 1
ATOM 759 C CA . LEU A 1 91 ? 16.958 1.116 -13.068 1.00 94.19 91 LEU A CA 1
ATOM 760 C C . LEU A 1 91 ? 17.036 0.690 -14.544 1.00 94.19 91 LEU A C 1
ATOM 762 O O . LEU A 1 91 ? 18.031 0.943 -15.216 1.00 94.19 91 LEU A O 1
ATOM 766 N N . GLY A 1 92 ? 15.978 0.071 -15.070 1.00 92.06 92 GLY A N 1
ATOM 767 C CA . GLY A 1 92 ? 15.922 -0.328 -16.477 1.00 92.06 92 GLY A CA 1
ATOM 768 C C . GLY A 1 92 ? 15.986 0.877 -17.417 1.00 92.06 92 GLY A C 1
ATOM 769 O O . GLY A 1 92 ? 16.731 0.863 -18.398 1.00 92.06 92 GLY A O 1
ATOM 770 N N . GLY A 1 93 ? 15.261 1.949 -17.082 1.00 91.81 93 GLY A N 1
ATOM 771 C CA . GLY A 1 93 ? 15.285 3.199 -17.838 1.00 91.81 93 GLY A CA 1
ATOM 772 C C . GLY A 1 93 ? 16.665 3.860 -17.862 1.00 91.81 93 GLY A C 1
ATOM 773 O O . GLY A 1 93 ? 17.108 4.301 -18.922 1.00 91.81 93 GLY A O 1
ATOM 774 N N . SER A 1 94 ? 17.378 3.896 -16.732 1.00 94.00 94 SER A N 1
ATOM 775 C CA . SER A 1 94 ? 18.709 4.513 -16.663 1.00 94.00 94 SER A CA 1
ATOM 776 C C . SER A 1 94 ? 19.762 3.729 -17.450 1.00 94.00 94 SER A C 1
ATOM 778 O O . SER A 1 94 ? 20.556 4.337 -18.168 1.00 94.00 94 SER A O 1
ATOM 780 N N . ILE A 1 95 ? 19.729 2.393 -17.394 1.00 95.12 95 ILE A N 1
ATOM 781 C CA . ILE A 1 95 ? 20.616 1.528 -18.189 1.00 95.12 95 ILE A CA 1
ATOM 782 C C . ILE A 1 95 ? 20.372 1.741 -19.687 1.00 95.12 95 ILE A C 1
ATOM 784 O O . ILE A 1 95 ? 21.326 1.890 -20.452 1.00 95.12 95 ILE A O 1
ATOM 788 N N . LEU A 1 96 ? 19.106 1.799 -20.112 1.00 94.94 96 LEU A N 1
ATOM 789 C CA . LEU A 1 96 ? 18.761 2.021 -21.515 1.00 94.94 96 LEU A CA 1
ATOM 790 C C . LEU A 1 96 ? 19.232 3.398 -22.007 1.00 94.94 96 LEU A C 1
ATOM 792 O O . LEU A 1 96 ? 19.831 3.495 -23.077 1.00 94.94 96 LEU A O 1
ATOM 796 N N . LEU A 1 97 ? 19.007 4.454 -21.219 1.00 95.19 97 LEU A N 1
ATOM 797 C CA . LEU A 1 97 ? 19.473 5.803 -21.549 1.00 95.19 97 LEU A CA 1
ATOM 798 C C . LEU A 1 97 ? 21.000 5.870 -21.651 1.00 95.19 97 LEU A C 1
ATOM 800 O O . LEU A 1 97 ? 21.519 6.481 -22.584 1.00 95.19 97 LEU A O 1
ATOM 804 N N . LEU A 1 98 ? 21.718 5.204 -20.743 1.00 95.81 98 LEU A N 1
ATOM 805 C CA . LEU A 1 98 ? 23.175 5.113 -20.798 1.00 95.81 98 LEU A CA 1
ATOM 806 C C . LEU A 1 98 ? 23.648 4.396 -22.070 1.00 95.81 98 LEU A C 1
ATOM 808 O O . LEU A 1 98 ? 24.560 4.878 -22.739 1.00 95.81 98 LEU A O 1
ATOM 812 N N . ALA A 1 99 ? 23.012 3.281 -22.440 1.00 95.31 99 ALA A N 1
ATOM 813 C CA . ALA A 1 99 ? 23.344 2.546 -23.658 1.00 95.31 99 ALA A CA 1
ATOM 814 C C . ALA A 1 99 ? 23.136 3.402 -24.921 1.00 95.31 99 ALA A C 1
ATOM 816 O O . ALA A 1 99 ? 23.995 3.422 -25.803 1.00 95.31 99 ALA A O 1
ATOM 817 N N . ILE A 1 100 ? 22.036 4.161 -24.983 1.00 95.75 100 ILE A N 1
ATOM 818 C CA . ILE A 1 100 ? 21.760 5.098 -26.083 1.00 95.75 100 ILE A CA 1
ATOM 819 C C . ILE A 1 100 ? 22.809 6.213 -26.121 1.00 95.75 100 ILE A C 1
ATOM 821 O O . ILE A 1 100 ? 23.327 6.529 -27.193 1.00 95.75 100 ILE A O 1
ATOM 825 N N . ALA A 1 101 ? 23.157 6.791 -24.970 1.00 95.44 101 ALA A N 1
ATOM 826 C CA . ALA A 1 101 ? 24.162 7.844 -24.890 1.00 95.44 101 ALA A CA 1
ATOM 827 C C . ALA A 1 101 ? 25.536 7.353 -25.377 1.00 95.44 101 ALA A C 1
ATOM 829 O O . ALA A 1 101 ? 26.176 8.023 -26.191 1.00 95.44 101 ALA A O 1
ATOM 830 N N . LEU A 1 102 ? 25.965 6.160 -24.950 1.00 95.06 102 LEU A N 1
ATOM 831 C CA . LEU A 1 102 ? 27.213 5.536 -25.402 1.00 95.06 102 LEU A CA 1
ATOM 832 C C . LEU A 1 102 ? 27.192 5.241 -26.906 1.00 95.06 102 LEU A C 1
ATOM 834 O O . LEU A 1 102 ? 28.164 5.533 -27.601 1.00 95.06 102 LEU A O 1
ATOM 838 N N . TYR A 1 103 ? 26.077 4.722 -27.427 1.00 94.94 103 TYR A N 1
ATOM 839 C CA . TYR A 1 103 ? 25.910 4.468 -28.858 1.00 94.94 103 TYR A CA 1
ATOM 840 C C . TYR A 1 103 ? 26.031 5.753 -29.691 1.00 94.94 103 TYR A C 1
ATOM 842 O O . TYR A 1 103 ? 26.793 5.796 -30.659 1.00 94.94 103 TYR A O 1
ATOM 850 N N . LEU A 1 104 ? 25.328 6.819 -29.296 1.00 94.12 104 LEU A N 1
ATOM 851 C CA . LEU A 1 104 ? 25.388 8.114 -29.979 1.00 94.12 104 LEU A CA 1
ATOM 852 C C . LEU A 1 104 ? 26.785 8.732 -29.899 1.00 94.12 104 LEU A C 1
ATOM 854 O O . LEU A 1 104 ? 27.283 9.241 -30.900 1.00 94.12 104 LEU A O 1
ATOM 858 N N . THR A 1 105 ? 27.437 8.643 -28.739 1.00 93.38 105 THR A N 1
ATOM 859 C CA . THR A 1 105 ? 28.792 9.177 -28.538 1.00 93.38 105 THR A CA 1
ATOM 860 C C . THR A 1 105 ? 29.798 8.457 -29.429 1.00 93.38 105 THR A C 1
ATOM 862 O O . THR A 1 105 ? 30.562 9.112 -30.133 1.00 93.38 105 THR A O 1
ATOM 865 N N . ASN A 1 106 ? 29.754 7.123 -29.479 1.00 90.44 106 ASN A N 1
ATOM 866 C CA . ASN A 1 106 ? 30.617 6.337 -30.360 1.00 90.44 106 ASN A CA 1
ATOM 867 C C . ASN A 1 106 ? 30.384 6.668 -31.836 1.00 90.44 106 ASN A C 1
ATOM 869 O O . ASN A 1 106 ? 31.342 6.777 -32.596 1.00 90.44 106 ASN A O 1
ATOM 873 N N . ARG A 1 107 ? 29.127 6.876 -32.246 1.00 89.88 107 ARG A N 1
ATOM 874 C CA . ARG A 1 107 ? 28.805 7.255 -33.627 1.00 89.88 107 ARG A CA 1
ATOM 875 C C . ARG A 1 107 ? 29.328 8.649 -33.982 1.00 89.88 107 ARG A C 1
ATOM 877 O O . ARG A 1 107 ? 29.901 8.817 -35.052 1.00 89.88 107 ARG A O 1
ATOM 884 N N . LEU A 1 108 ? 29.166 9.624 -33.088 1.00 88.44 108 LEU A N 1
ATOM 885 C CA . LEU A 1 108 ? 29.674 10.987 -33.277 1.00 88.44 108 LEU A CA 1
ATOM 886 C C . LEU A 1 108 ? 31.206 11.031 -33.311 1.00 88.44 108 LEU A C 1
ATOM 888 O O . LEU A 1 108 ? 31.780 11.724 -34.146 1.00 88.44 108 LEU A O 1
ATOM 892 N N . LEU A 1 109 ? 31.871 10.284 -32.424 1.00 84.81 109 LEU A N 1
ATOM 893 C CA . LEU A 1 109 ? 33.329 10.154 -32.429 1.00 84.81 109 LEU A CA 1
ATOM 894 C C . LEU A 1 109 ? 33.828 9.448 -33.693 1.00 84.81 109 LEU A C 1
ATOM 896 O O . LEU A 1 109 ? 34.833 9.875 -34.253 1.00 84.81 109 LEU A O 1
ATOM 900 N N . GLY A 1 110 ? 33.110 8.423 -34.162 1.00 83.50 110 GLY A N 1
ATOM 901 C CA . GLY A 1 110 ? 33.377 7.765 -35.441 1.00 83.50 110 GLY A CA 1
ATOM 902 C C . GLY A 1 110 ? 33.323 8.753 -36.603 1.00 83.50 110 GLY A C 1
ATOM 903 O O . GLY A 1 110 ? 34.310 8.906 -37.307 1.00 83.50 110 GLY A O 1
ATOM 904 N N . TRP A 1 111 ? 32.232 9.515 -36.729 1.00 78.56 111 TRP A N 1
ATOM 905 C CA . TRP A 1 111 ? 32.109 10.543 -37.768 1.00 78.56 111 TRP A CA 1
ATOM 906 C C . TRP A 1 111 ? 33.213 11.597 -37.707 1.00 78.56 111 TRP A C 1
ATOM 908 O O . TRP A 1 111 ? 33.778 11.939 -38.739 1.00 78.56 111 TRP A O 1
ATOM 918 N N . ARG A 1 112 ? 33.563 12.079 -36.508 1.00 73.94 112 ARG A N 1
ATOM 919 C CA . ARG A 1 112 ? 34.642 13.063 -36.353 1.00 73.94 112 ARG A CA 1
ATOM 920 C C . ARG A 1 112 ? 36.004 12.489 -36.758 1.00 73.94 112 ARG A C 1
ATOM 922 O O . ARG A 1 112 ? 36.820 13.210 -37.321 1.00 73.94 112 ARG A O 1
ATOM 929 N N . ARG A 1 113 ? 36.267 11.215 -36.455 1.00 74.50 113 ARG A N 1
ATOM 930 C CA . ARG A 1 113 ? 37.501 10.543 -36.879 1.00 74.50 113 ARG A CA 1
ATOM 931 C C . ARG A 1 113 ? 37.546 10.405 -38.398 1.00 74.50 113 ARG A C 1
ATOM 933 O O . ARG A 1 113 ? 38.549 10.779 -38.990 1.00 74.50 113 ARG A O 1
ATOM 940 N N . ASP A 1 114 ? 36.463 9.928 -39.002 1.00 75.19 114 ASP A N 1
ATOM 941 C CA . ASP A 1 114 ? 36.390 9.711 -40.448 1.00 75.19 114 ASP A CA 1
ATOM 942 C C . ASP A 1 114 ? 36.536 11.050 -41.216 1.00 75.19 114 ASP A C 1
ATOM 944 O O . ASP A 1 114 ? 37.220 11.121 -42.234 1.00 75.19 114 ASP A O 1
ATOM 948 N N . GLU A 1 115 ? 35.977 12.148 -40.689 1.00 73.38 115 GLU A N 1
ATOM 949 C CA . GLU A 1 115 ? 36.167 13.509 -41.219 1.00 73.38 115 GLU A CA 1
ATOM 950 C C . GLU A 1 115 ? 37.620 13.998 -41.076 1.00 73.38 115 GLU A C 1
ATOM 952 O O . GLU A 1 115 ? 38.177 14.597 -41.998 1.00 73.38 115 GLU A O 1
ATOM 957 N N . HIS A 1 116 ? 38.267 13.715 -39.941 1.00 69.25 116 HIS A N 1
ATOM 958 C CA . HIS A 1 116 ? 39.664 14.089 -39.726 1.00 69.25 116 HIS A CA 1
ATOM 959 C C . HIS A 1 116 ? 40.618 13.334 -40.664 1.00 69.25 116 HIS A C 1
ATOM 961 O O . HIS A 1 116 ? 41.521 13.959 -41.222 1.00 69.25 116 HIS A O 1
ATOM 967 N N . GLU A 1 117 ? 40.403 12.031 -40.869 1.00 68.88 117 GLU A N 1
ATOM 968 C CA . GLU A 1 117 ? 41.170 11.211 -41.817 1.00 68.88 117 GLU A CA 1
ATOM 969 C C . GLU A 1 117 ? 41.002 11.711 -43.258 1.00 68.88 117 GLU A C 1
ATOM 971 O O . GLU A 1 117 ? 41.987 11.818 -43.990 1.00 68.88 117 GLU A O 1
ATOM 976 N N . HIS A 1 118 ? 39.785 12.096 -43.656 1.00 68.00 118 HIS A N 1
ATOM 977 C CA . HIS A 1 118 ? 39.538 12.635 -44.993 1.00 68.00 118 HIS A CA 1
ATOM 978 C C . HIS A 1 118 ? 40.244 13.983 -45.226 1.00 68.00 118 HIS A C 1
ATOM 980 O O . HIS A 1 118 ? 40.786 14.214 -46.310 1.00 68.00 118 HIS A O 1
ATOM 986 N N . ASN A 1 119 ? 40.275 14.859 -44.217 1.00 69.44 119 ASN A N 1
ATOM 987 C CA . ASN A 1 119 ? 40.977 16.143 -44.303 1.00 69.44 119 ASN A CA 1
ATOM 988 C C . ASN A 1 119 ? 42.503 15.966 -44.364 1.00 69.44 119 ASN A C 1
ATOM 990 O O . ASN A 1 119 ? 43.148 16.596 -45.197 1.00 69.44 119 ASN A O 1
ATOM 994 N N . LEU A 1 120 ? 43.070 15.057 -43.562 1.00 68.06 120 LEU A N 1
ATOM 995 C CA . LEU A 1 120 ? 44.496 14.696 -43.622 1.00 68.06 120 LEU A CA 1
ATOM 996 C C . LEU A 1 120 ? 44.889 14.110 -44.986 1.00 68.06 120 LEU A C 1
ATOM 998 O O . LEU A 1 120 ? 45.939 14.451 -45.526 1.00 68.06 120 LEU A O 1
ATOM 1002 N N . GLY A 1 121 ? 44.041 13.253 -45.564 1.00 66.12 121 GLY A N 1
ATOM 1003 C CA . GLY A 1 121 ? 44.257 12.711 -46.907 1.00 66.12 121 GLY A CA 1
ATOM 1004 C C . GLY A 1 121 ? 44.275 13.795 -47.990 1.00 66.12 121 GLY A C 1
ATOM 1005 O O . GLY A 1 121 ? 45.133 13.765 -48.867 1.00 66.12 121 GLY A O 1
ATOM 1006 N N . ASN A 1 122 ? 43.384 14.786 -47.902 1.00 62.25 122 ASN A N 1
ATOM 1007 C CA . ASN A 1 122 ? 43.360 15.912 -48.841 1.00 62.25 122 ASN A CA 1
ATOM 1008 C C . ASN A 1 122 ? 44.579 16.840 -48.688 1.00 62.25 122 ASN A C 1
ATOM 1010 O O . ASN A 1 122 ? 45.074 17.351 -49.690 1.00 62.25 122 ASN A O 1
ATOM 1014 N N . GLU A 1 123 ? 45.076 17.053 -47.466 1.00 60.94 123 GLU A N 1
ATOM 1015 C CA . GLU A 1 123 ? 46.294 17.844 -47.230 1.00 60.94 123 GLU A CA 1
ATOM 1016 C C . GLU A 1 123 ? 47.550 17.166 -47.794 1.00 60.94 123 GLU A C 1
ATOM 1018 O O . GLU A 1 123 ? 48.407 17.850 -48.344 1.00 60.94 123 GLU A O 1
ATOM 1023 N N . LEU A 1 124 ? 47.650 15.835 -47.722 1.00 59.56 124 LEU A N 1
ATOM 1024 C CA . LEU A 1 124 ? 48.778 15.086 -48.292 1.00 59.56 124 LEU A CA 1
ATOM 1025 C C . LEU A 1 124 ? 48.828 15.166 -49.827 1.00 59.56 124 LEU A C 1
ATOM 1027 O O . LEU A 1 124 ? 49.909 15.313 -50.387 1.00 59.56 124 LEU A O 1
ATOM 1031 N N . ILE A 1 125 ? 47.673 15.137 -50.499 1.00 57.75 125 ILE A N 1
ATOM 1032 C CA . ILE A 1 125 ? 47.582 15.239 -51.968 1.00 57.75 125 ILE A CA 1
ATOM 1033 C C . ILE A 1 125 ? 48.006 16.634 -52.462 1.00 57.75 125 ILE A C 1
ATOM 1035 O O . ILE A 1 125 ? 48.606 16.752 -53.522 1.00 57.75 125 ILE A O 1
ATOM 1039 N N . LEU A 1 126 ? 47.743 17.692 -51.688 1.00 56.69 126 LEU A N 1
ATOM 1040 C CA . LEU A 1 126 ? 48.120 19.072 -52.033 1.00 56.69 126 LEU A CA 1
ATOM 1041 C C . LEU A 1 126 ? 49.617 19.384 -51.858 1.00 56.69 126 LEU A C 1
ATOM 1043 O O . LEU A 1 126 ? 50.057 20.450 -52.278 1.00 56.69 126 LEU A O 1
ATOM 1047 N N . VAL A 1 127 ? 50.383 18.505 -51.204 1.00 55.56 127 VAL A N 1
ATOM 1048 C CA . VAL A 1 127 ? 51.829 18.677 -50.960 1.00 55.56 127 VAL A CA 1
ATOM 1049 C C . VAL A 1 127 ? 52.681 17.895 -51.976 1.00 55.56 127 VAL A C 1
ATOM 1051 O O . VAL A 1 127 ? 53.879 18.150 -52.082 1.00 55.56 127 VAL A O 1
ATOM 1054 N N . GLU A 1 128 ? 52.084 16.962 -52.726 1.00 51.81 128 GLU A N 1
ATOM 1055 C CA . GLU A 1 128 ? 52.767 16.157 -53.754 1.00 51.81 128 GLU A CA 1
ATOM 1056 C C . GLU A 1 128 ? 52.704 16.742 -55.186 1.00 51.81 128 GLU A C 1
ATOM 1058 O O . GLU A 1 128 ? 53.392 16.211 -56.060 1.00 51.81 128 GLU A O 1
ATOM 1063 N N . ASP A 1 129 ? 51.958 17.833 -55.416 1.00 47.03 129 ASP A N 1
ATOM 1064 C CA . ASP A 1 129 ? 51.949 18.635 -56.665 1.00 47.03 129 ASP A CA 1
ATOM 1065 C C . ASP A 1 129 ? 52.908 19.845 -56.589 1.00 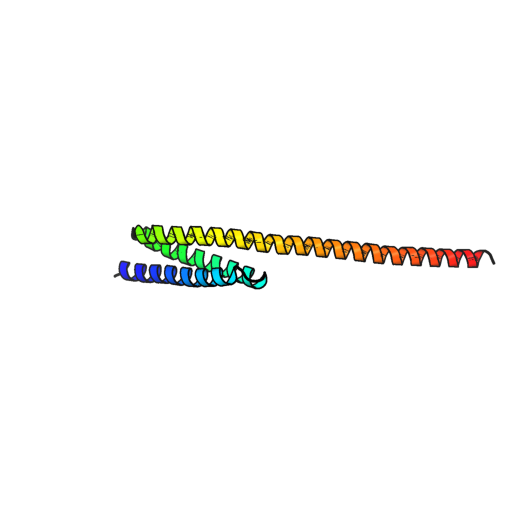47.03 129 ASP A C 1
ATOM 1067 O O . ASP A 1 129 ? 53.560 20.158 -57.617 1.00 47.03 129 ASP A O 1
#